Protein AF-A0A849QMC2-F1 (afdb_monomer)

Mean predicted aligned error: 4.17 Å

Radius of gyration: 13.49 Å; Cα contacts (8 Å, |Δi|>4): 40; chains: 1; bounding box: 32×28×27 Å

Solvent-accessible surface area (backbone atoms only — not comparable to full-atom values): 3177 Å² total; per-residue (Å²): 135,87,79,92,81,57,75,42,70,49,80,49,64,62,98,79,48,75,43,78,45,79,79,38,65,69,80,90,76,95,55,96,45,72,66,55,42,50,53,50,42,64,76,74,70,111

Structure (mmCIF, N/CA/C/O backbone):
data_AF-A0A849QMC2-F1
#
_entry.id   AF-A0A849QMC2-F1
#
loop_
_atom_site.group_PDB
_atom_site.id
_atom_site.type_symbol
_atom_site.label_atom_id
_atom_site.label_alt_id
_atom_site.label_comp_id
_atom_site.label_asym_id
_atom_site.label_entity_id
_atom_site.label_seq_id
_atom_site.pdbx_PDB_ins_code
_atom_site.Cartn_x
_atom_site.Cartn_y
_atom_site.Cartn_z
_atom_site.occupancy
_atom_site.B_iso_or_equiv
_atom_site.auth_seq_id
_atom_site.auth_comp_id
_atom_site.auth_asym_id
_atom_site.auth_atom_id
_atom_site.pdbx_PDB_model_num
ATOM 1 N N . MET A 1 1 ? -13.201 -18.494 -13.930 1.00 60.19 1 MET A N 1
ATOM 2 C CA . MET A 1 1 ? -12.625 -18.296 -12.581 1.00 60.19 1 MET A CA 1
ATOM 3 C C . MET A 1 1 ? -13.386 -17.177 -11.901 1.00 60.19 1 MET A C 1
ATOM 5 O O . MET A 1 1 ? -13.535 -16.129 -12.513 1.00 60.19 1 MET A O 1
ATOM 9 N N . ARG A 1 2 ? -13.882 -17.392 -10.681 1.00 64.50 2 ARG A N 1
ATOM 10 C CA . ARG A 1 2 ? -14.376 -16.314 -9.818 1.00 64.50 2 ARG A CA 1
ATOM 11 C C . ARG A 1 2 ? -13.267 -16.072 -8.797 1.00 64.50 2 ARG A C 1
ATOM 13 O O . ARG A 1 2 ? -13.053 -16.913 -7.933 1.00 64.50 2 ARG A O 1
ATOM 20 N N . THR A 1 3 ? -12.476 -15.022 -8.982 1.00 74.62 3 THR A N 1
ATOM 21 C CA . THR A 1 3 ? -11.366 -14.710 -8.072 1.00 74.62 3 THR A CA 1
ATOM 22 C C . THR A 1 3 ? -11.908 -13.799 -6.981 1.00 74.62 3 THR A C 1
ATOM 24 O O . THR A 1 3 ? -12.261 -12.659 -7.260 1.00 74.62 3 THR A O 1
ATOM 27 N N . GLU A 1 4 ? -12.045 -14.311 -5.758 1.00 75.25 4 GLU A N 1
ATOM 28 C CA . GLU A 1 4 ? -12.734 -13.585 -4.676 1.00 75.25 4 GLU A CA 1
ATOM 29 C C . GLU A 1 4 ? -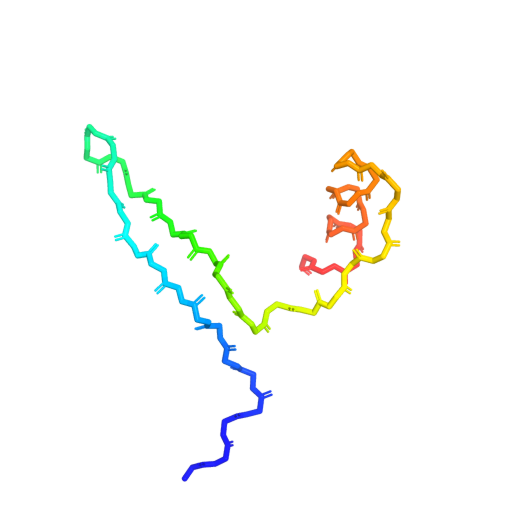11.857 -12.542 -3.972 1.00 75.25 4 GLU A C 1
ATOM 31 O O . GLU A 1 4 ? -12.376 -11.674 -3.276 1.00 75.25 4 GLU A O 1
ATOM 36 N N . ARG A 1 5 ? -10.531 -12.595 -4.150 1.00 86.31 5 ARG A N 1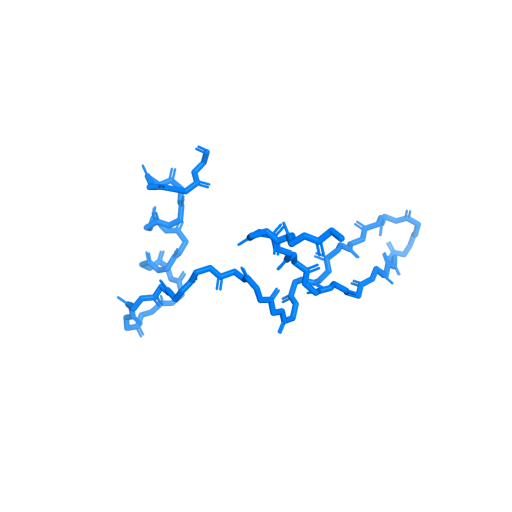
ATOM 37 C CA . ARG A 1 5 ? -9.584 -11.657 -3.530 1.00 86.31 5 ARG A CA 1
ATOM 38 C C . ARG A 1 5 ? -8.473 -11.317 -4.515 1.00 86.31 5 ARG A C 1
ATOM 40 O O . ARG A 1 5 ? -7.583 -12.128 -4.754 1.00 86.31 5 ARG A O 1
ATOM 47 N N . VAL A 1 6 ? -8.560 -10.135 -5.117 1.00 93.12 6 VAL A N 1
ATOM 48 C CA . VAL A 1 6 ? -7.603 -9.627 -6.109 1.00 93.12 6 VAL A CA 1
ATOM 49 C C . VAL A 1 6 ? -7.070 -8.293 -5.616 1.00 93.12 6 VAL A C 1
ATOM 51 O 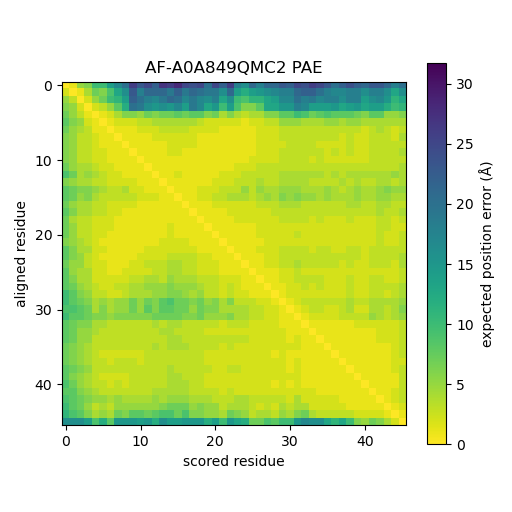O . VAL A 1 6 ? -7.862 -7.412 -5.300 1.00 93.12 6 VAL A O 1
ATOM 54 N N . LEU A 1 7 ? -5.746 -8.140 -5.585 1.00 95.44 7 LEU A N 1
ATOM 55 C CA . LEU A 1 7 ? -5.102 -6.841 -5.411 1.00 95.44 7 LEU A CA 1
ATOM 56 C C . LEU A 1 7 ? -4.736 -6.273 -6.780 1.00 95.44 7 LEU A C 1
ATOM 58 O O . LEU A 1 7 ? -4.140 -6.961 -7.609 1.00 95.44 7 LEU A O 1
ATOM 62 N N . PHE A 1 8 ? -5.067 -5.007 -6.994 1.00 96.75 8 PHE A N 1
ATOM 63 C CA . PHE A 1 8 ? -4.617 -4.239 -8.147 1.00 96.75 8 PHE A CA 1
ATOM 64 C C . PHE A 1 8 ? -3.351 -3.497 -7.742 1.00 96.75 8 PHE A C 1
ATOM 66 O O . PHE A 1 8 ? -3.360 -2.760 -6.751 1.00 96.75 8 PHE A O 1
ATOM 73 N N . VAL A 1 9 ? -2.260 -3.722 -8.471 1.00 98.31 9 VAL A N 1
ATOM 74 C CA . VAL A 1 9 ? -0.932 -3.252 -8.068 1.00 98.31 9 VAL A CA 1
ATOM 75 C C . VAL A 1 9 ? -0.172 -2.606 -9.220 1.00 98.31 9 VAL A C 1
ATOM 77 O O . VAL A 1 9 ? -0.386 -2.947 -10.382 1.00 98.31 9 VAL A O 1
ATOM 80 N N . VAL A 1 10 ? 0.735 -1.694 -8.873 1.00 98.56 10 VAL A N 1
ATOM 81 C CA . VAL A 1 10 ? 1.769 -1.151 -9.758 1.00 98.56 10 VAL A CA 1
ATOM 82 C C . VAL A 1 10 ? 3.121 -1.471 -9.141 1.00 98.56 10 VAL A C 1
ATOM 84 O O . VAL A 1 10 ? 3.413 -1.041 -8.025 1.00 98.56 10 VAL A O 1
ATOM 87 N N . ASP A 1 11 ? 3.939 -2.220 -9.868 1.00 98.56 11 ASP A N 1
ATOM 88 C CA . ASP A 1 11 ? 5.297 -2.538 -9.446 1.00 98.56 11 ASP A CA 1
ATOM 89 C C . ASP A 1 11 ? 6.265 -1.476 -9.972 1.00 98.56 11 ASP A C 1
ATOM 91 O O . ASP A 1 11 ? 6.223 -1.092 -11.142 1.00 98.56 11 ASP A O 1
ATOM 95 N N . THR A 1 12 ? 7.139 -0.993 -9.096 1.00 98.44 12 THR A N 1
ATOM 96 C CA . THR A 1 12 ? 8.194 -0.026 -9.402 1.00 98.44 12 THR A CA 1
ATOM 97 C C . THR A 1 12 ? 9.505 -0.468 -8.760 1.00 98.44 12 THR A C 1
ATOM 99 O O . THR A 1 12 ? 9.560 -1.456 -8.026 1.00 98.44 12 THR A O 1
ATOM 102 N N . HIS A 1 13 ? 10.585 0.258 -9.041 1.00 98.50 13 HIS A N 1
ATOM 103 C CA . HIS A 1 13 ? 11.828 0.121 -8.294 1.00 98.50 13 HIS A CA 1
ATOM 104 C C . HIS A 1 13 ? 12.504 1.481 -8.122 1.00 98.50 13 HIS A C 1
ATOM 106 O O . HIS A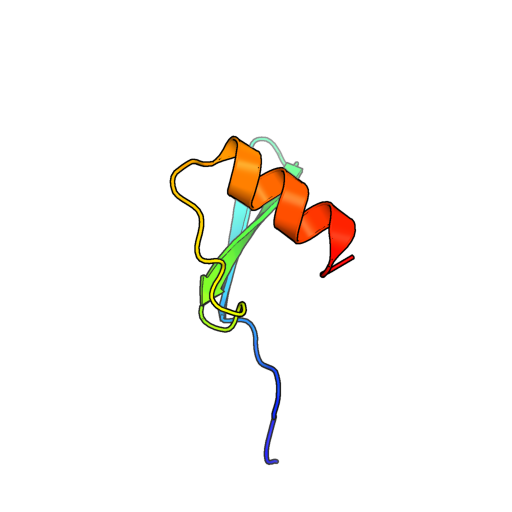 1 13 ? 12.423 2.339 -9.001 1.00 98.50 13 HIS A O 1
ATOM 112 N N . THR A 1 14 ? 13.206 1.662 -7.004 1.00 97.75 14 THR A N 1
ATOM 113 C CA . THR A 1 14 ? 14.048 2.838 -6.746 1.00 97.75 14 THR A CA 1
ATOM 114 C C . THR A 1 14 ? 15.464 2.361 -6.462 1.00 97.75 14 THR A C 1
ATOM 116 O O . THR A 1 14 ? 15.698 1.655 -5.491 1.00 97.75 14 THR A O 1
ATOM 119 N N . GLY A 1 15 ? 16.419 2.674 -7.341 1.00 98.12 15 GLY A N 1
ATOM 120 C CA . GLY A 1 15 ? 17.807 2.208 -7.181 1.00 98.12 15 GLY A CA 1
ATOM 121 C C . GLY A 1 15 ? 17.990 0.684 -7.270 1.00 98.12 15 GLY A C 1
ATOM 122 O O . GLY A 1 15 ? 19.006 0.168 -6.824 1.00 98.12 15 GLY A O 1
ATOM 123 N N . GLY A 1 16 ? 17.011 -0.032 -7.830 1.00 97.25 16 GLY A N 1
ATOM 124 C CA . GLY A 1 16 ? 16.999 -1.499 -7.890 1.00 97.25 16 GLY A CA 1
ATOM 125 C C . GLY A 1 16 ? 16.217 -2.160 -6.753 1.00 97.25 16 GLY A C 1
ATOM 126 O O . GLY A 1 16 ? 15.897 -3.337 -6.874 1.00 97.25 16 GLY A O 1
ATOM 127 N N . GLU A 1 17 ? 15.832 -1.407 -5.717 1.00 98.31 17 GLU A N 1
ATOM 128 C CA . GLU A 1 17 ? 14.948 -1.904 -4.661 1.00 98.31 17 GLU A CA 1
ATOM 129 C C . GLU A 1 17 ? 13.498 -1.925 -5.166 1.00 98.31 17 GLU A C 1
ATOM 131 O O . GLU A 1 17 ? 12.980 -0.865 -5.546 1.00 98.31 17 GLU A O 1
ATOM 136 N N . PRO A 1 18 ? 12.836 -3.092 -5.221 1.00 98.50 18 PRO A N 1
ATOM 137 C CA . PRO A 1 18 ? 11.473 -3.191 -5.714 1.00 98.50 18 PRO A CA 1
ATOM 138 C C . PRO A 1 18 ? 10.475 -2.568 -4.733 1.00 98.50 18 PRO A C 1
ATOM 140 O O . PRO A 1 18 ? 10.619 -2.626 -3.517 1.00 98.50 18 PRO A O 1
ATOM 143 N N . THR A 1 19 ? 9.403 -1.992 -5.260 1.00 98.38 19 THR A N 1
ATOM 144 C CA . THR A 1 19 ? 8.271 -1.501 -4.474 1.00 98.38 19 THR A CA 1
ATOM 145 C C . THR A 1 19 ? 6.980 -1.883 -5.178 1.00 98.38 19 THR A C 1
ATOM 147 O O . THR A 1 19 ? 6.796 -1.592 -6.356 1.00 98.38 19 THR A O 1
ATOM 150 N N . ARG A 1 20 ? 6.063 -2.530 -4.454 1.00 98.06 20 ARG A N 1
ATOM 151 C CA . ARG A 1 20 ? 4.727 -2.866 -4.954 1.00 98.06 20 ARG A CA 1
ATOM 152 C C . ARG A 1 20 ? 3.705 -1.912 -4.360 1.00 98.06 20 ARG A C 1
ATOM 154 O O . ARG A 1 20 ? 3.456 -1.930 -3.157 1.00 98.06 20 ARG A O 1
ATOM 161 N N . ILE A 1 21 ? 3.096 -1.096 -5.207 1.00 98.31 21 ILE A N 1
ATOM 162 C CA . ILE A 1 21 ? 2.094 -0.110 -4.809 1.00 98.31 21 ILE A CA 1
ATOM 163 C C . ILE A 1 21 ? 0.715 -0.736 -4.991 1.00 98.31 21 ILE A C 1
ATOM 165 O O . ILE A 1 21 ? 0.306 -1.027 -6.113 1.00 98.31 21 ILE A O 1
ATOM 169 N N . VAL A 1 22 ? -0.017 -0.942 -3.896 1.00 96.94 22 VAL A N 1
ATOM 170 C CA . VAL A 1 22 ? -1.406 -1.417 -3.948 1.00 96.94 22 VAL A CA 1
ATOM 171 C C . VAL A 1 22 ? -2.328 -0.234 -4.236 1.00 96.94 22 VAL A C 1
ATOM 173 O O . VAL A 1 22 ? -2.398 0.703 -3.446 1.00 96.94 22 VAL A O 1
ATOM 176 N N . ILE A 1 23 ? -3.050 -0.292 -5.356 1.00 97.25 23 ILE A N 1
ATOM 177 C CA . ILE A 1 23 ? -3.983 0.758 -5.803 1.00 97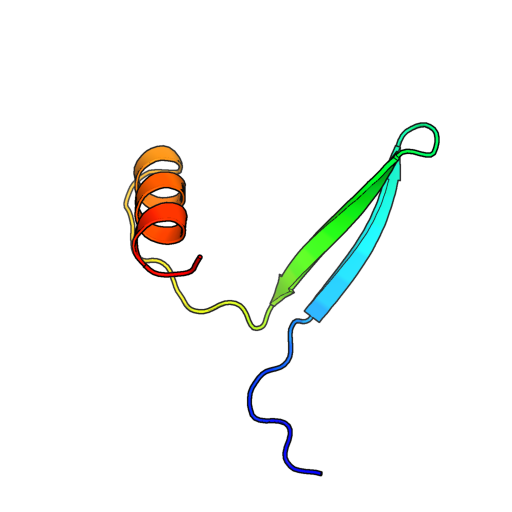.25 23 ILE A CA 1
ATOM 178 C C . ILE A 1 23 ? -5.456 0.341 -5.696 1.00 97.25 23 ILE A C 1
ATOM 180 O O . ILE A 1 23 ? -6.345 1.166 -5.877 1.00 97.25 23 ILE A O 1
ATOM 184 N N . GLY A 1 24 ? -5.737 -0.929 -5.390 1.00 95.56 24 GLY A N 1
ATOM 185 C CA . GLY A 1 24 ? -7.104 -1.410 -5.213 1.00 95.56 24 GLY A CA 1
ATOM 186 C C . GLY A 1 24 ? -7.188 -2.844 -4.702 1.00 95.56 24 GLY A C 1
ATOM 187 O O . GLY A 1 24 ? -6.214 -3.594 -4.741 1.00 95.56 24 GLY A O 1
ATOM 188 N N . GLY A 1 25 ? -8.377 -3.228 -4.235 1.00 93.56 25 GLY A N 1
ATOM 189 C CA . GLY A 1 25 ? -8.665 -4.583 -3.753 1.00 93.56 25 GLY A CA 1
ATOM 190 C C . GLY A 1 25 ? -8.274 -4.859 -2.298 1.00 93.56 25 GLY A C 1
ATOM 191 O O . GLY A 1 25 ? -8.601 -5.919 -1.773 1.00 93.56 25 GLY A O 1
ATOM 192 N N . PHE A 1 26 ? -7.612 -3.908 -1.633 1.00 93.56 26 PHE A N 1
ATOM 193 C CA . PHE A 1 26 ? -7.381 -3.963 -0.190 1.00 93.56 26 PHE A CA 1
ATOM 194 C C . PHE A 1 26 ? -8.679 -3.612 0.562 1.00 93.56 26 PHE A C 1
ATOM 196 O O . PHE A 1 26 ? -9.403 -2.721 0.103 1.00 93.56 26 PHE A O 1
ATOM 203 N N . PRO A 1 27 ? -9.004 -4.275 1.689 1.00 91.62 27 PRO A N 1
ATOM 204 C CA . PRO A 1 27 ? -10.194 -3.943 2.466 1.00 91.62 27 PRO A CA 1
ATOM 205 C C . PRO A 1 27 ? -10.164 -2.484 2.957 1.00 91.62 27 PRO A C 1
ATOM 207 O O . PRO A 1 27 ? -9.086 -1.926 3.189 1.00 91.62 27 PRO A O 1
ATOM 210 N N . PRO A 1 28 ? -11.334 -1.843 3.122 1.00 91.19 28 PRO A N 1
ATOM 211 C CA . PRO A 1 28 ? -11.396 -0.511 3.706 1.00 91.19 28 PRO A CA 1
ATOM 212 C C . PRO A 1 28 ? -10.857 -0.539 5.142 1.00 91.19 28 PRO A C 1
ATOM 214 O O . PRO A 1 28 ? -11.167 -1.446 5.910 1.00 91.19 28 PRO A O 1
ATOM 217 N N . VAL A 1 29 ? -10.068 0.475 5.498 1.00 93.19 29 VAL A N 1
ATOM 218 C CA . VAL A 1 29 ? -9.570 0.695 6.862 1.00 93.19 29 VAL A 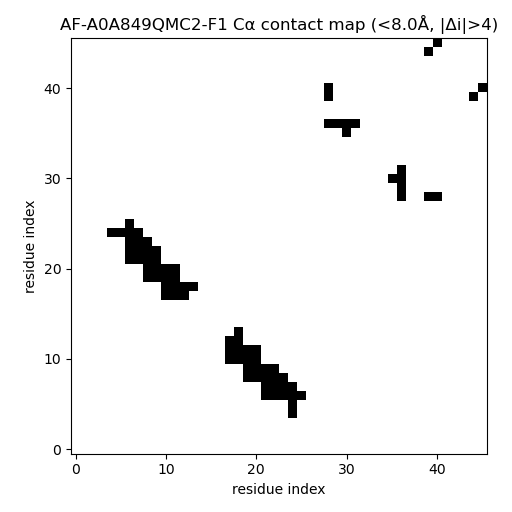CA 1
ATOM 219 C C . VAL A 1 29 ? -10.031 2.086 7.273 1.00 93.19 29 VAL A C 1
ATOM 221 O O . VAL A 1 29 ? -9.511 3.077 6.758 1.00 93.19 29 VAL A O 1
ATOM 224 N N . ASN A 1 30 ? -11.055 2.136 8.123 1.00 91.00 30 ASN A N 1
ATOM 225 C CA . ASN A 1 30 ? -11.712 3.368 8.551 1.00 91.00 30 ASN A CA 1
ATOM 226 C C . ASN A 1 30 ? -11.011 3.898 9.807 1.00 91.00 30 ASN A C 1
ATOM 228 O O . ASN A 1 30 ? -11.318 3.459 10.913 1.00 91.00 30 ASN A O 1
ATOM 232 N N . CYS A 1 31 ? -10.060 4.807 9.616 1.00 95.12 31 CYS A N 1
ATOM 233 C CA . CYS A 1 31 ? -9.313 5.475 10.681 1.00 95.1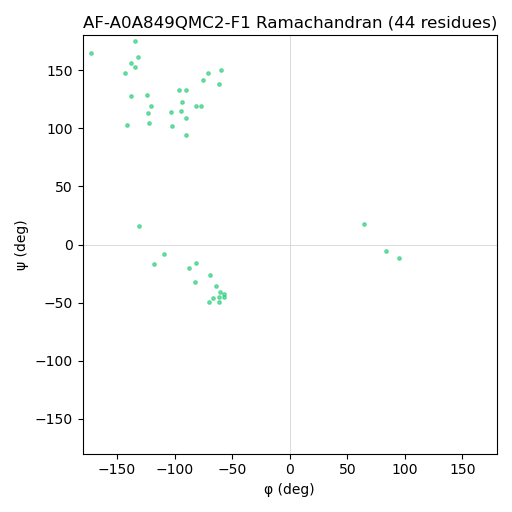2 31 CYS A CA 1
ATOM 234 C C . CYS A 1 31 ? -9.174 6.961 10.344 1.00 95.12 31 CYS A C 1
ATOM 236 O O . CYS A 1 31 ? -9.190 7.321 9.162 1.00 95.12 31 CYS A O 1
ATOM 238 N N . ASP A 1 32 ? -8.976 7.799 11.358 1.00 95.94 32 ASP A N 1
ATOM 239 C CA . ASP A 1 32 ? -8.876 9.251 11.182 1.00 95.94 32 ASP A CA 1
ATOM 240 C C . ASP A 1 32 ? -7.437 9.694 10.873 1.00 95.94 32 ASP A C 1
ATOM 242 O O . ASP A 1 32 ? -7.210 10.761 10.295 1.00 95.94 32 ASP A O 1
ATOM 246 N N . SER A 1 33 ? -6.444 8.857 11.202 1.00 97.94 33 SER A N 1
ATOM 247 C CA . SER A 1 33 ? -5.030 9.117 10.927 1.00 97.94 33 SER A CA 1
ATOM 248 C C . SER A 1 33 ? -4.299 7.936 10.284 1.00 97.94 33 SER A C 1
ATOM 250 O O . SER A 1 33 ? -4.710 6.775 10.344 1.00 97.94 33 SER A O 1
ATOM 252 N N . MET A 1 34 ? -3.146 8.226 9.675 1.00 96.50 34 MET A N 1
ATOM 253 C CA . MET A 1 34 ? -2.297 7.187 9.089 1.00 96.50 34 MET A CA 1
ATOM 254 C C . MET A 1 34 ? -1.634 6.275 10.126 1.00 96.50 34 MET A C 1
ATOM 256 O O . MET A 1 34 ? -1.320 5.130 9.802 1.00 96.50 34 MET A O 1
ATOM 260 N N . ILE A 1 35 ? -1.422 6.767 11.350 1.00 97.69 35 ILE A N 1
ATOM 261 C CA . ILE A 1 35 ? -0.841 5.979 12.444 1.00 97.69 35 ILE A CA 1
ATOM 262 C C . ILE A 1 35 ? -1.850 4.928 12.900 1.00 97.69 35 ILE A C 1
ATOM 264 O O . ILE A 1 35 ? -1.525 3.745 12.882 1.00 97.69 35 ILE A O 1
ATOM 268 N N . GLU A 1 36 ? -3.093 5.338 13.162 1.00 97.44 36 GLU A N 1
ATOM 269 C CA . GLU A 1 36 ? -4.190 4.415 13.483 1.00 97.44 36 GLU A CA 1
ATOM 270 C C . GLU A 1 36 ? -4.392 3.383 12.372 1.00 97.44 36 GLU A C 1
ATOM 272 O O . GLU A 1 36 ? -4.536 2.192 12.635 1.00 97.44 36 GLU A O 1
ATOM 277 N N . ARG A 1 37 ? -4.335 3.816 11.104 1.00 95.81 37 ARG A N 1
ATOM 278 C CA . ARG A 1 37 ? -4.437 2.906 9.958 1.00 95.81 37 ARG A CA 1
ATOM 279 C C . ARG A 1 37 ? -3.310 1.867 9.953 1.00 95.81 37 ARG A C 1
ATOM 281 O O . ARG A 1 37 ? -3.565 0.707 9.639 1.00 95.81 37 ARG A O 1
ATOM 288 N N . LEU A 1 38 ? -2.075 2.261 10.275 1.00 95.44 38 LEU A N 1
ATOM 289 C CA . LEU A 1 38 ? -0.934 1.343 10.360 1.00 95.44 38 LEU A CA 1
ATOM 290 C C . LEU A 1 38 ? -1.093 0.347 11.515 1.00 95.44 38 LEU A C 1
ATOM 292 O O . LEU A 1 38 ? -0.847 -0.842 11.321 1.00 95.44 38 LEU A O 1
ATOM 296 N N . GLU A 1 39 ? -1.485 0.827 12.693 1.00 96.00 39 GLU A N 1
ATOM 297 C CA . GLU A 1 39 ? -1.723 0.003 13.883 1.00 96.00 39 GLU A CA 1
ATOM 298 C C . GLU A 1 39 ? -2.839 -1.012 13.620 1.00 96.00 39 GLU A C 1
ATOM 300 O O . GLU A 1 39 ? -2.619 -2.216 13.758 1.00 96.00 39 GLU A O 1
ATOM 305 N N . HIS A 1 40 ? -3.975 -0.556 13.085 1.00 95.38 40 HIS A N 1
ATOM 306 C CA . HIS A 1 40 ? -5.097 -1.419 12.734 1.00 95.38 40 HIS A CA 1
ATOM 307 C C . HIS A 1 40 ? -4.701 -2.525 11.746 1.00 95.38 40 HIS A C 1
ATOM 309 O O . HIS A 1 40 ? -5.060 -3.687 11.949 1.00 95.38 4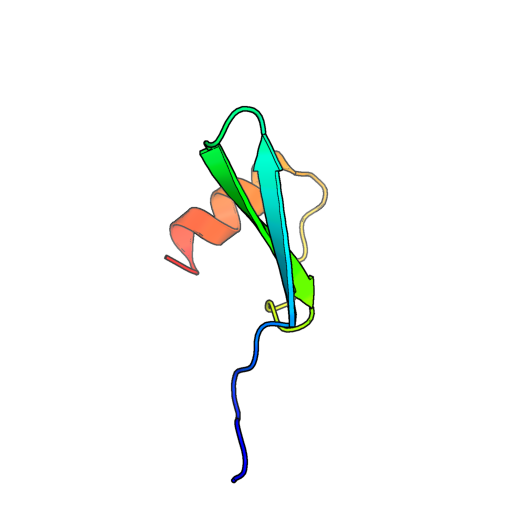0 HIS A O 1
ATOM 315 N N . ILE A 1 41 ? -3.946 -2.189 10.689 1.00 95.31 41 ILE A N 1
ATOM 316 C CA . ILE A 1 41 ? -3.467 -3.173 9.704 1.00 95.31 41 ILE A CA 1
ATOM 317 C C . ILE A 1 41 ? -2.561 -4.214 10.375 1.00 95.31 41 ILE A C 1
ATOM 319 O O . ILE A 1 41 ? -2.741 -5.406 10.138 1.00 95.31 41 ILE A O 1
ATOM 323 N N . LYS A 1 42 ? -1.624 -3.792 11.232 1.00 94.62 42 LYS A N 1
ATOM 324 C CA . LYS A 1 42 ? -0.705 -4.709 11.927 1.00 94.62 42 LYS A CA 1
ATOM 325 C C . LYS A 1 42 ? -1.421 -5.672 12.876 1.00 94.62 42 LYS A C 1
ATOM 327 O O . LYS A 1 42 ? -0.980 -6.809 13.025 1.00 94.62 42 LYS A O 1
ATOM 332 N N . GLU A 1 43 ? -2.481 -5.220 13.533 1.00 94.81 43 GLU A N 1
ATOM 333 C CA . GLU A 1 43 ? -3.210 -6.017 14.523 1.00 94.81 43 GLU A CA 1
ATOM 334 C C . GLU A 1 43 ? -4.233 -6.975 13.897 1.00 94.81 43 GLU A C 1
ATOM 336 O O . GLU A 1 43 ? -4.464 -8.052 14.440 1.00 94.81 43 GLU A O 1
ATOM 341 N N . ASN A 1 44 ? -4.842 -6.601 12.764 1.00 92.75 44 ASN A N 1
ATOM 342 C CA . ASN A 1 44 ? -6.024 -7.294 12.230 1.00 92.75 44 ASN A CA 1
ATOM 343 C C . ASN A 1 44 ? -5.827 -7.929 10.844 1.00 92.75 44 ASN A C 1
ATOM 345 O O . ASN A 1 44 ? -6.662 -8.730 10.425 1.00 92.75 44 ASN A O 1
ATOM 349 N N . LEU A 1 45 ? -4.783 -7.544 10.102 1.00 85.12 45 LEU A N 1
ATOM 350 C CA . LEU A 1 45 ? -4.606 -7.895 8.683 1.00 85.12 45 LEU A CA 1
ATOM 351 C C . LEU A 1 45 ? -3.206 -8.458 8.359 1.00 85.12 45 LEU A C 1
ATOM 353 O O . LEU A 1 45 ? -2.840 -8.498 7.182 1.00 85.12 45 LEU A O 1
ATOM 357 N N . ASN A 1 46 ? -2.449 -8.876 9.381 1.00 62.84 46 ASN A N 1
ATOM 358 C CA . ASN A 1 46 ? -1.152 -9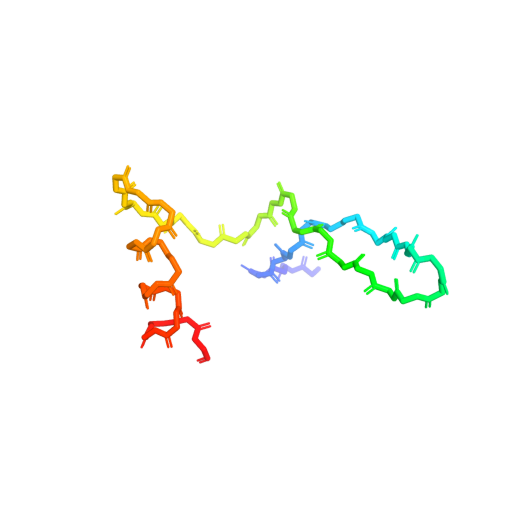.557 9.246 1.00 62.84 46 ASN A CA 1
ATOM 359 C C . ASN A 1 46 ? -1.292 -11.058 8.957 1.00 62.84 46 ASN A C 1
ATOM 361 O O . ASN A 1 46 ? -2.195 -11.698 9.542 1.00 62.84 46 ASN A O 1
#

Foldseek 3Di:
DPDPADWDWDWDDDPNRIDIHTPDRDDDDDDPDPVSSVVCCVVPPD

Nearest PDB structures (foldseek):
  8aq7-assembly2_B  TM=3.566E-01  e=6.817E+00  Homo sapiens
  3bb1-assembly1_B  TM=3.638E-01  e=8.388E+00  Pisum sativum

pLDDT: mean 92.52, std 9.45, range [60.19, 98.56]

Sequence (46 aa):
MRTERVLFVVDTHTGGEPTRIVIGGFPPVNCDSMIERLEHIKENLN

Secondary structure (DSSP, 8-state):
---S---EEEEEEETTEEEEEEEE-SPP---SSHHHHHHHHHHH--